Protein AF-A0A285J6U5-F1 (afdb_monomer_lite)

Organism: NCBI:txid1036182

Secondary structure (DSSP, 8-state):
---TTHHHHHHHHHHTT--EEEEES--TTHHHHHHHTT-GGGEEEEEEHHHHS--TT-HHHHHTTSPP-----

Structure (mmCIF, N/CA/C/O backbone):
data_AF-A0A285J6U5-F1
#
_entry.id   AF-A0A285J6U5-F1
#
loop_
_atom_site.group_PDB
_atom_site.id
_atom_site.type_symbol
_atom_site.label_atom_id
_atom_site.label_alt_id
_atom_site.label_comp_id
_atom_site.label_asym_id
_atom_site.label_entity_id
_atom_site.label_seq_id
_atom_site.pdbx_PDB_ins_code
_atom_site.Cartn_x
_atom_site.Cartn_y
_atom_site.Cartn_z
_atom_site.occupancy
_atom_site.B_iso_or_equiv
_atom_site.auth_seq_id
_atom_site.auth_comp_id
_atom_site.auth_asym_id
_atom_site.auth_atom_id
_atom_site.pdbx_PDB_model_num
ATOM 1 N N . MET A 1 1 ? 12.755 -6.589 9.929 1.00 75.62 1 MET A N 1
ATOM 2 C CA . MET A 1 1 ? 12.144 -5.926 11.102 1.00 75.62 1 MET A CA 1
ATOM 3 C C . MET A 1 1 ? 11.252 -4.803 10.605 1.00 75.62 1 MET A C 1
ATOM 5 O O . MET A 1 1 ? 11.600 -4.199 9.598 1.00 75.62 1 MET A O 1
ATOM 9 N N . VAL A 1 2 ? 10.115 -4.568 11.256 1.00 89.75 2 VAL A N 1
ATOM 10 C CA . VAL A 1 2 ? 9.185 -3.471 10.940 1.00 89.75 2 VAL A CA 1
ATOM 11 C C . VAL A 1 2 ? 9.324 -2.404 12.015 1.00 89.75 2 VAL A C 1
ATOM 13 O O . VAL A 1 2 ? 9.594 -2.737 13.168 1.00 89.75 2 VAL A O 1
ATOM 16 N N . PHE A 1 3 ? 9.178 -1.136 11.637 1.00 94.25 3 PHE A N 1
ATOM 17 C CA . PHE A 1 3 ? 9.162 -0.036 12.597 1.00 94.25 3 PHE A CA 1
ATOM 18 C C . PHE A 1 3 ? 7.926 -0.152 13.506 1.00 94.25 3 PHE A C 1
ATOM 20 O O . PHE A 1 3 ? 6.834 -0.371 12.973 1.00 94.25 3 PHE A O 1
ATOM 27 N N . PRO A 1 4 ? 8.059 -0.009 14.838 1.00 94.31 4 PRO A N 1
ATOM 28 C CA . PRO A 1 4 ? 6.941 -0.156 15.778 1.00 94.31 4 PRO A CA 1
ATOM 29 C C . PRO A 1 4 ? 5.718 0.712 15.451 1.00 94.31 4 PRO A C 1
ATOM 31 O O . PRO A 1 4 ? 4.591 0.357 15.776 1.00 94.31 4 PRO A O 1
ATOM 34 N N . GLU A 1 5 ? 5.932 1.840 14.779 1.00 95.94 5 GLU A N 1
ATOM 35 C CA . GLU A 1 5 ? 4.914 2.828 14.435 1.00 95.94 5 GLU A CA 1
ATOM 36 C C . GLU A 1 5 ? 4.159 2.497 13.139 1.00 95.94 5 GLU A C 1
ATOM 38 O O . GLU A 1 5 ? 3.159 3.150 12.833 1.00 95.94 5 GLU A O 1
ATOM 43 N N . ALA A 1 6 ? 4.610 1.502 12.366 1.00 94.75 6 ALA A N 1
ATOM 44 C CA . ALA A 1 6 ? 4.056 1.203 11.047 1.00 94.75 6 ALA A CA 1
ATOM 45 C C . ALA A 1 6 ? 2.598 0.722 11.115 1.00 94.75 6 ALA A C 1
ATOM 47 O O . ALA A 1 6 ? 1.743 1.296 10.441 1.00 94.75 6 ALA A O 1
ATOM 48 N N . GLU A 1 7 ? 2.298 -0.289 11.938 1.00 95.19 7 GLU A N 1
ATOM 49 C CA . GLU A 1 7 ? 0.921 -0.778 12.114 1.00 95.19 7 GLU A CA 1
ATOM 50 C C . GLU A 1 7 ? 0.009 0.296 12.726 1.00 95.19 7 GLU A C 1
ATOM 52 O O . GLU A 1 7 ? -1.007 0.603 12.097 1.00 95.19 7 GLU A O 1
ATOM 57 N N . PRO A 1 8 ? 0.376 0.973 13.837 1.00 96.06 8 PRO A N 1
ATOM 58 C CA . PRO A 1 8 ? -0.495 1.983 14.435 1.00 96.06 8 PRO A CA 1
ATOM 59 C C . PRO A 1 8 ? -0.822 3.138 13.484 1.00 96.06 8 PRO A C 1
ATOM 61 O O . PRO A 1 8 ? -1.939 3.659 13.494 1.00 96.06 8 PRO A O 1
ATOM 64 N N . SER A 1 9 ? 0.135 3.530 12.637 1.00 96.25 9 SER A N 1
ATOM 65 C CA . SER A 1 9 ? -0.067 4.581 11.636 1.00 96.25 9 SER A CA 1
ATOM 66 C C . SER A 1 9 ? -1.019 4.132 10.529 1.00 96.25 9 SER A C 1
ATOM 68 O O . SER A 1 9 ? -1.963 4.851 10.201 1.00 96.25 9 SER A O 1
ATOM 70 N N . LEU A 1 10 ? -0.804 2.936 9.970 1.00 96.25 10 LEU A N 1
ATOM 71 C CA . LEU A 1 10 ? -1.661 2.385 8.919 1.00 96.25 10 LEU A CA 1
ATOM 72 C C . LEU A 1 10 ? -3.089 2.147 9.421 1.00 96.25 10 LEU A C 1
ATOM 74 O O . LEU A 1 10 ? -4.041 2.480 8.712 1.00 96.25 10 LEU A O 1
ATOM 78 N N . ARG A 1 11 ? -3.239 1.655 10.657 1.00 95.94 11 ARG A N 1
ATOM 79 C CA . ARG A 1 11 ? -4.537 1.478 11.312 1.00 95.94 11 ARG A CA 1
ATOM 80 C C . ARG A 1 11 ? -5.266 2.806 11.481 1.00 95.94 11 ARG A C 1
ATOM 82 O O . ARG A 1 11 ? -6.414 2.917 11.068 1.00 95.94 11 ARG A O 1
ATOM 89 N N . ARG A 1 12 ? -4.595 3.840 11.998 1.00 97.44 12 ARG A N 1
ATOM 90 C CA . ARG A 1 12 ? -5.202 5.171 12.181 1.00 97.44 12 ARG A CA 1
ATOM 91 C C . ARG A 1 12 ? -5.648 5.802 10.859 1.00 97.44 12 ARG A C 1
ATOM 93 O O . ARG A 1 12 ? -6.668 6.484 10.812 1.00 97.44 12 ARG A O 1
ATOM 100 N N . LEU A 1 13 ? -4.899 5.575 9.780 1.00 96.81 13 LEU A N 1
ATOM 10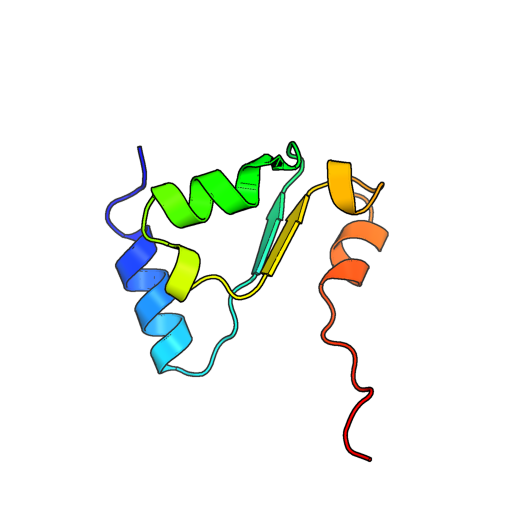1 C CA . LEU A 1 13 ? -5.292 6.009 8.439 1.00 96.81 13 LEU A CA 1
ATOM 102 C C . LEU A 1 13 ? -6.525 5.244 7.940 1.00 96.81 13 LEU A C 1
ATOM 104 O O . LEU A 1 13 ? -7.450 5.864 7.417 1.00 96.81 13 LEU A O 1
ATOM 108 N N . ALA A 1 14 ? -6.573 3.928 8.151 1.00 95.06 14 ALA A N 1
ATOM 109 C CA . ALA A 1 14 ? -7.730 3.110 7.796 1.00 95.06 14 ALA A CA 1
ATOM 110 C C . ALA A 1 14 ? -8.993 3.518 8.580 1.00 95.06 14 ALA A C 1
ATOM 112 O O . ALA A 1 14 ? -10.054 3.680 7.983 1.00 95.06 14 ALA A O 1
ATOM 113 N N . GLU A 1 15 ? -8.874 3.778 9.887 1.00 96.25 15 GLU A N 1
ATOM 114 C CA . GLU A 1 15 ? -9.957 4.304 10.739 1.00 96.25 15 GLU A CA 1
ATOM 115 C C . GLU A 1 15 ? -10.484 5.663 10.248 1.00 96.25 15 GLU A C 1
ATOM 117 O O . GLU A 1 15 ? -11.669 5.960 10.378 1.00 96.25 15 GLU A O 1
ATOM 122 N N . ALA A 1 16 ? -9.620 6.478 9.639 1.00 96.81 16 ALA A N 1
ATOM 123 C CA . ALA A 1 16 ? -9.988 7.745 9.011 1.00 96.81 16 ALA A CA 1
ATOM 124 C C . ALA A 1 16 ? -10.529 7.593 7.570 1.00 96.81 16 ALA A C 1
ATOM 126 O O . ALA A 1 16 ? -10.757 8.597 6.896 1.00 96.81 16 ALA A O 1
ATOM 127 N N . GLY A 1 17 ? -10.737 6.363 7.087 1.00 95.62 17 GLY A N 1
ATOM 128 C CA . GLY A 1 17 ? -11.309 6.068 5.769 1.00 95.62 17 GLY A CA 1
ATOM 129 C C . GLY A 1 17 ? -10.304 6.049 4.612 1.00 95.62 17 GLY A C 1
ATOM 130 O O . GLY A 1 17 ? -10.712 5.997 3.450 1.00 95.62 17 GLY A O 1
ATOM 131 N N . TRP A 1 18 ? -8.997 6.086 4.889 1.00 95.62 18 TRP A N 1
ATOM 132 C CA . TRP A 1 18 ? -7.973 6.024 3.846 1.00 95.62 18 TRP A CA 1
ATOM 133 C C . TRP A 1 18 ? -7.689 4.590 3.402 1.00 95.62 18 TRP A C 1
ATOM 135 O O . TRP A 1 18 ? -7.593 3.663 4.205 1.00 95.62 18 TRP A O 1
ATOM 145 N N . ARG A 1 19 ? -7.460 4.424 2.096 1.00 93.38 19 ARG A N 1
ATOM 146 C CA . ARG A 1 19 ? -6.977 3.173 1.504 1.00 93.38 19 ARG A CA 1
ATOM 147 C C . ARG A 1 1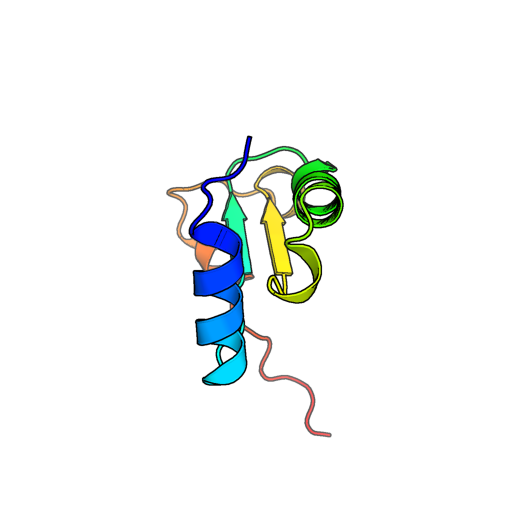9 ? -5.476 3.272 1.263 1.00 93.38 19 ARG A C 1
ATOM 149 O O . ARG A 1 19 ? -5.044 3.987 0.362 1.00 93.38 19 ARG A O 1
ATOM 156 N N . ASN A 1 20 ? -4.684 2.554 2.054 1.00 93.88 20 ASN A N 1
ATOM 157 C CA . ASN A 1 20 ? -3.229 2.541 1.895 1.00 93.88 20 ASN A CA 1
ATOM 158 C C . ASN A 1 20 ? -2.811 1.591 0.767 1.00 93.88 20 ASN A C 1
ATOM 160 O O . ASN A 1 20 ? -3.301 0.465 0.697 1.00 93.88 20 ASN A O 1
ATOM 164 N N . ALA A 1 21 ? -1.868 2.014 -0.073 1.00 93.62 21 ALA A N 1
ATOM 165 C CA . ALA A 1 21 ? -1.255 1.174 -1.098 1.00 93.62 21 ALA A CA 1
ATOM 166 C C . ALA A 1 21 ? 0.273 1.300 -1.053 1.00 93.62 21 ALA A C 1
ATOM 168 O O . ALA A 1 21 ? 0.806 2.380 -0.795 1.00 93.62 21 ALA A O 1
ATOM 169 N N . ILE A 1 22 ? 0.978 0.204 -1.329 1.00 93.25 22 ILE A N 1
ATOM 170 C CA . ILE A 1 22 ? 2.440 0.171 -1.412 1.00 93.25 22 ILE A CA 1
ATOM 171 C C . ILE A 1 22 ? 2.846 0.155 -2.881 1.00 93.25 22 ILE A C 1
ATOM 173 O O . ILE A 1 22 ? 2.431 -0.720 -3.631 1.00 93.25 22 ILE A O 1
ATOM 177 N N . LEU A 1 23 ? 3.694 1.100 -3.283 1.00 92.69 23 LEU A N 1
ATOM 178 C CA . LEU A 1 23 ? 4.328 1.129 -4.600 1.00 92.69 23 LEU A CA 1
ATOM 179 C C . LEU A 1 23 ? 5.840 1.002 -4.410 1.00 92.69 23 LEU A C 1
ATOM 181 O O . LEU A 1 23 ? 6.493 1.945 -3.948 1.00 92.69 23 LEU A O 1
ATOM 185 N N . SER A 1 24 ? 6.422 -0.140 -4.773 1.00 92.12 24 SER A N 1
ATOM 186 C CA . SER A 1 24 ? 7.844 -0.416 -4.540 1.00 92.12 24 SER A CA 1
ATOM 187 C C . SER A 1 24 ? 8.550 -0.985 -5.767 1.00 92.12 24 SER A C 1
ATOM 189 O O . SER A 1 24 ? 8.003 -1.822 -6.478 1.00 92.12 24 SER A O 1
ATOM 191 N N . ASN A 1 25 ? 9.797 -0.566 -5.997 1.00 90.88 25 ASN A N 1
ATOM 192 C CA . ASN A 1 25 ? 10.668 -1.282 -6.926 1.00 90.88 25 ASN A CA 1
ATOM 193 C C . ASN A 1 25 ? 11.097 -2.558 -6.192 1.00 90.88 25 ASN A C 1
ATOM 195 O O . ASN A 1 25 ? 11.961 -2.510 -5.315 1.00 90.88 25 ASN A O 1
ATOM 199 N N . HIS A 1 26 ? 10.402 -3.665 -6.443 1.00 89.50 26 HIS A N 1
ATOM 200 C CA . HIS A 1 26 ? 10.578 -4.905 -5.695 1.00 89.50 26 HIS A CA 1
ATOM 201 C C . HIS A 1 26 ? 10.142 -6.127 -6.501 1.00 89.50 26 HIS A C 1
ATOM 203 O O . HIS A 1 26 ? 9.527 -6.007 -7.563 1.00 89.50 26 HIS A O 1
ATOM 209 N N . VAL A 1 27 ? 10.463 -7.299 -5.962 1.00 88.38 27 VAL A N 1
ATOM 210 C CA . VAL A 1 27 ? 10.059 -8.606 -6.487 1.00 88.38 27 VAL A CA 1
ATOM 211 C C . VAL A 1 27 ? 8.590 -8.927 -6.142 1.00 88.38 27 VAL A C 1
ATOM 213 O O . VAL A 1 27 ? 8.029 -8.290 -5.241 1.00 88.38 27 VAL A O 1
ATOM 216 N N . PRO A 1 28 ? 7.934 -9.875 -6.841 1.00 85.94 28 PRO A N 1
ATOM 217 C CA . PRO A 1 28 ? 6.517 -10.210 -6.633 1.00 85.94 28 PRO A CA 1
ATOM 218 C C . PRO A 1 28 ? 6.155 -10.660 -5.208 1.00 85.94 28 PRO A C 1
ATOM 220 O O . PRO A 1 28 ? 5.010 -10.529 -4.787 1.00 85.94 28 PRO A O 1
ATOM 223 N N . GLU A 1 29 ? 7.120 -11.156 -4.439 1.00 90.94 29 GLU A N 1
ATOM 224 C CA . GLU A 1 29 ? 6.937 -11.690 -3.089 1.00 90.94 29 GLU A CA 1
ATOM 225 C C . GLU A 1 29 ? 6.645 -10.615 -2.030 1.00 90.94 29 GLU A C 1
ATOM 227 O O . GLU A 1 29 ? 6.323 -10.966 -0.893 1.00 90.94 29 GLU A O 1
ATOM 232 N N . LEU A 1 30 ? 6.722 -9.321 -2.378 1.00 90.88 30 LEU A N 1
ATOM 233 C CA . LEU A 1 30 ? 6.478 -8.223 -1.434 1.00 90.88 30 LEU A CA 1
ATOM 234 C C . LEU A 1 30 ? 5.120 -8.339 -0.740 1.00 90.88 30 LEU A C 1
ATOM 236 O O . LEU A 1 30 ? 5.023 -8.073 0.452 1.00 90.88 30 LEU A O 1
ATOM 240 N N . ASP A 1 31 ? 4.089 -8.749 -1.472 1.00 89.94 31 ASP A N 1
ATOM 241 C CA . ASP A 1 31 ? 2.741 -8.898 -0.926 1.00 89.94 31 ASP A CA 1
ATOM 242 C C . ASP A 1 31 ? 2.718 -9.906 0.237 1.00 89.94 31 ASP A C 1
ATOM 244 O O . ASP A 1 31 ? 2.294 -9.593 1.349 1.00 89.94 31 ASP A O 1
ATOM 248 N N . ARG A 1 32 ? 3.345 -11.073 0.037 1.00 92.50 32 ARG A N 1
ATOM 249 C CA . ARG A 1 32 ? 3.483 -12.105 1.077 1.00 92.50 32 ARG A CA 1
ATOM 250 C C . ARG A 1 32 ? 4.304 -11.622 2.267 1.00 92.50 32 ARG A C 1
ATOM 252 O O . ARG A 1 32 ? 3.997 -11.984 3.401 1.00 92.50 32 ARG A O 1
ATOM 259 N N . LEU A 1 33 ? 5.339 -10.818 2.022 1.00 92.94 33 LEU A N 1
ATOM 260 C CA . LEU A 1 33 ? 6.140 -10.224 3.089 1.00 92.94 33 LEU A CA 1
ATOM 261 C C . LEU A 1 33 ? 5.290 -9.276 3.945 1.00 92.94 33 LEU A C 1
ATOM 263 O O . LEU A 1 33 ? 5.330 -9.364 5.166 1.00 92.94 33 LEU A O 1
ATOM 267 N N . VAL A 1 34 ? 4.494 -8.406 3.321 1.00 93.31 34 VAL A N 1
ATOM 268 C CA . VAL A 1 34 ? 3.601 -7.463 4.017 1.00 93.31 34 VAL A CA 1
ATOM 269 C C . VAL A 1 34 ? 2.575 -8.213 4.870 1.00 93.31 34 VAL A C 1
ATOM 271 O O . VAL A 1 34 ? 2.383 -7.867 6.039 1.00 93.31 34 VAL A O 1
ATOM 274 N N . THR A 1 35 ? 1.976 -9.283 4.339 1.00 92.00 35 THR A N 1
ATOM 275 C CA . THR A 1 35 ? 1.073 -10.154 5.105 1.00 92.00 35 THR A CA 1
ATOM 276 C C . THR A 1 35 ? 1.790 -10.841 6.267 1.00 92.00 35 THR A C 1
ATOM 278 O O . THR A 1 35 ? 1.305 -10.793 7.394 1.00 92.00 35 THR A O 1
ATOM 281 N N . GLY A 1 36 ? 2.966 -11.434 6.030 1.00 93.19 36 GLY A N 1
ATOM 282 C CA . GLY A 1 36 ? 3.750 -12.126 7.060 1.00 93.19 36 GLY A CA 1
ATOM 283 C C . GLY A 1 36 ? 4.257 -11.210 8.180 1.00 93.19 36 GLY A C 1
ATOM 284 O O . GLY A 1 36 ? 4.587 -11.682 9.264 1.00 93.19 36 GLY A O 1
ATOM 285 N N . LEU A 1 37 ? 4.285 -9.901 7.933 1.00 92.62 37 LEU A N 1
ATOM 286 C CA . LEU A 1 37 ? 4.624 -8.867 8.907 1.00 92.62 37 LEU A CA 1
ATOM 287 C C . LEU A 1 37 ? 3.409 -8.328 9.683 1.00 92.62 37 LEU A C 1
ATOM 289 O O . LEU A 1 37 ? 3.574 -7.420 10.493 1.00 92.62 37 LEU A O 1
ATOM 293 N N . GLY A 1 38 ? 2.205 -8.858 9.440 1.00 91.44 38 GLY A N 1
ATOM 294 C CA . GLY A 1 38 ? 0.974 -8.43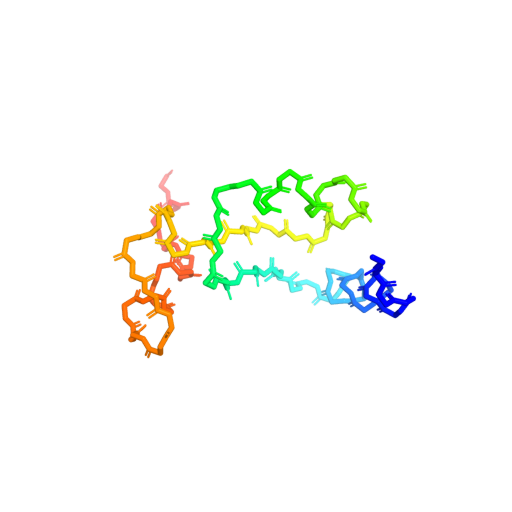1 10.113 1.00 91.44 38 GLY A CA 1
ATOM 295 C C . GLY A 1 38 ? 0.395 -7.111 9.599 1.00 91.44 38 GLY A C 1
ATOM 296 O O . GLY A 1 38 ? -0.472 -6.537 10.242 1.00 91.44 38 GLY A O 1
ATOM 297 N N . LEU A 1 39 ? 0.857 -6.612 8.446 1.00 94.44 39 LEU A N 1
ATOM 298 C CA . LEU A 1 39 ? 0.399 -5.336 7.875 1.00 94.44 39 LEU A CA 1
ATOM 299 C C . LEU A 1 39 ? -0.682 -5.507 6.797 1.00 94.44 39 LEU A C 1
ATOM 301 O O . LEU A 1 39 ? -1.241 -4.517 6.327 1.00 94.44 39 LEU A O 1
ATOM 305 N N . GLY A 1 40 ? -0.965 -6.750 6.393 1.00 91.94 40 GLY A N 1
ATOM 306 C CA . GLY A 1 40 ? -1.853 -7.063 5.270 1.00 91.94 40 GLY A CA 1
ATOM 307 C C . GLY A 1 40 ? -3.263 -6.484 5.412 1.00 91.94 40 GLY A C 1
ATOM 308 O O . GLY A 1 40 ? -3.805 -5.979 4.438 1.00 91.94 40 GLY A O 1
ATOM 309 N N . GLU A 1 41 ? -3.831 -6.465 6.620 1.00 91.50 41 GLU A N 1
ATOM 310 C CA . GLU A 1 41 ? -5.189 -5.942 6.849 1.00 91.50 41 GLU A CA 1
ATOM 311 C C . GLU A 1 41 ? -5.305 -4.423 6.652 1.00 91.50 41 GLU A C 1
ATOM 313 O O . GLU A 1 41 ? -6.395 -3.904 6.418 1.00 91.50 41 GLU A O 1
ATOM 318 N N . HIS A 1 42 ? -4.188 -3.693 6.713 1.00 93.81 42 HIS A N 1
ATOM 319 C CA . HIS A 1 42 ? -4.178 -2.236 6.578 1.00 93.81 42 HIS A CA 1
ATOM 320 C C . HIS A 1 42 ? -3.639 -1.751 5.226 1.00 93.81 42 HIS A C 1
ATOM 322 O O . HIS A 1 42 ? -3.697 -0.549 4.937 1.00 93.81 42 HIS A O 1
ATOM 328 N N . VAL A 1 43 ? -3.142 -2.662 4.383 1.00 94.56 43 VAL A N 1
ATOM 329 C CA . VAL A 1 43 ? -2.608 -2.382 3.044 1.00 94.56 43 VAL A CA 1
ATOM 330 C C . VAL A 1 43 ? -3.552 -2.967 1.996 1.00 94.56 43 VAL A C 1
ATOM 332 O O . VAL A 1 43 ? -3.648 -4.172 1.821 1.00 94.56 43 VAL A O 1
ATOM 335 N N . HIS A 1 44 ? -4.239 -2.097 1.260 1.00 93.00 44 HIS A N 1
ATOM 336 C CA . HIS A 1 44 ? -5.278 -2.494 0.306 1.00 93.00 44 HIS A CA 1
ATOM 337 C C . HIS A 1 44 ? -4.728 -2.998 -1.028 1.00 93.00 44 HIS A C 1
ATOM 339 O O . HIS A 1 44 ? -5.443 -3.666 -1.771 1.00 93.00 44 HIS A O 1
ATOM 345 N N . ALA A 1 45 ? -3.508 -2.599 -1.384 1.00 91.75 45 ALA A N 1
ATOM 346 C CA . ALA A 1 45 ? -2.875 -3.003 -2.629 1.00 91.75 45 ALA A CA 1
ATOM 347 C C . ALA A 1 45 ? -1.353 -2.891 -2.532 1.00 91.75 45 ALA A C 1
ATOM 349 O O . ALA A 1 45 ? -0.823 -1.932 -1.962 1.00 91.75 45 ALA A O 1
ATOM 350 N N . VAL A 1 46 ? -0.656 -3.841 -3.153 1.00 92.81 46 VAL A N 1
ATOM 351 C CA . VAL A 1 46 ? 0.799 -3.839 -3.301 1.00 92.81 46 VAL A CA 1
ATOM 352 C C . VAL A 1 46 ? 1.136 -3.902 -4.786 1.00 92.81 46 VAL A C 1
ATOM 354 O O . VAL A 1 46 ? 0.798 -4.855 -5.481 1.00 92.81 46 VAL A O 1
ATOM 357 N N . PHE A 1 47 ? 1.822 -2.875 -5.273 1.00 92.06 47 PHE A N 1
ATOM 358 C CA . PHE A 1 47 ? 2.308 -2.768 -6.640 1.00 92.06 47 PHE A CA 1
ATOM 359 C C . PHE A 1 47 ? 3.826 -2.848 -6.634 1.00 92.06 47 PHE A C 1
ATOM 361 O O . PHE A 1 47 ? 4.512 -2.054 -5.977 1.00 92.06 47 PHE A O 1
ATOM 368 N N . THR A 1 48 ? 4.354 -3.800 -7.394 1.00 92.38 48 THR A N 1
ATOM 369 C CA . THR A 1 48 ? 5.794 -3.980 -7.543 1.00 92.38 48 THR A CA 1
ATOM 370 C C . THR A 1 48 ? 6.216 -3.728 -8.979 1.00 92.38 48 THR A C 1
ATOM 372 O O . THR A 1 48 ? 5.447 -3.972 -9.912 1.00 92.38 48 THR A O 1
ATOM 375 N N . SER A 1 49 ? 7.439 -3.241 -9.184 1.00 88.69 49 SER A N 1
ATOM 376 C CA . SER A 1 49 ? 7.977 -3.060 -10.538 1.00 88.69 49 SER A CA 1
ATOM 377 C C . SER A 1 49 ? 7.998 -4.367 -11.336 1.00 88.69 49 SER A C 1
ATO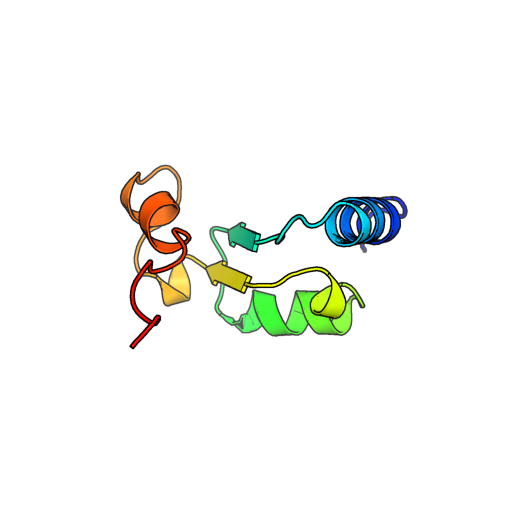M 379 O O . SER A 1 49 ? 7.747 -4.343 -12.538 1.00 88.69 49 SER A O 1
ATOM 381 N N . ALA A 1 50 ? 8.205 -5.509 -10.669 1.00 85.44 50 ALA A N 1
ATOM 382 C CA . ALA A 1 50 ? 8.154 -6.830 -11.291 1.00 85.44 50 ALA A CA 1
ATOM 383 C C . ALA A 1 50 ? 6.752 -7.218 -11.797 1.00 85.44 50 ALA A C 1
ATOM 385 O O . ALA A 1 50 ? 6.642 -7.918 -12.799 1.00 85.44 50 ALA A O 1
ATOM 386 N N . VAL A 1 51 ? 5.685 -6.762 -11.132 1.00 84.50 51 VAL A N 1
ATOM 387 C CA . VAL A 1 51 ? 4.294 -7.045 -11.531 1.00 84.50 51 VAL A CA 1
ATOM 388 C C . VAL A 1 51 ? 3.789 -6.034 -12.564 1.00 84.50 51 VAL A C 1
ATOM 390 O O . VAL A 1 51 ? 3.070 -6.391 -13.490 1.00 84.50 51 VAL A O 1
ATOM 393 N N . VAL A 1 52 ? 4.171 -4.764 -12.419 1.00 86.56 52 VAL A N 1
ATOM 394 C CA . VAL A 1 52 ? 3.648 -3.649 -13.228 1.00 86.56 52 VAL A CA 1
ATOM 395 C C . VAL A 1 52 ? 4.482 -3.398 -14.495 1.00 86.56 52 VAL A C 1
ATOM 397 O O . VAL A 1 52 ? 4.008 -2.751 -15.428 1.00 86.56 52 VAL A O 1
ATOM 400 N N . GLY A 1 53 ? 5.724 -3.891 -14.546 1.00 87.38 53 GLY A N 1
ATOM 401 C CA . GLY A 1 53 ? 6.642 -3.733 -15.682 1.00 87.38 53 GLY A CA 1
ATOM 402 C C . GLY A 1 53 ? 7.283 -2.345 -15.801 1.00 87.38 53 GLY A C 1
ATOM 403 O O . GLY A 1 53 ? 8.028 -2.083 -16.742 1.00 87.38 53 GLY A O 1
ATOM 404 N N . TRP A 1 54 ? 7.012 -1.454 -14.845 1.00 86.69 54 TRP A N 1
ATOM 405 C CA . TRP A 1 54 ? 7.591 -0.115 -14.754 1.00 86.69 54 TRP A CA 1
ATOM 406 C C . TRP A 1 54 ? 8.191 0.080 -13.365 1.00 86.69 54 TRP A C 1
ATOM 408 O O . TRP A 1 54 ? 7.625 -0.378 -12.378 1.00 86.69 54 TRP A O 1
ATOM 418 N N . GLU A 1 55 ? 9.308 0.792 -13.269 1.00 85.94 55 GLU A N 1
ATOM 419 C CA . GLU A 1 55 ? 9.953 1.116 -11.996 1.00 85.94 55 GLU A CA 1
ATOM 420 C C . GLU A 1 55 ? 9.912 2.620 -11.714 1.00 85.94 55 GLU A C 1
ATOM 422 O O . GLU A 1 55 ? 9.925 3.439 -12.632 1.00 85.94 55 GLU A O 1
ATOM 427 N N . LYS A 1 56 ? 9.890 3.017 -10.439 1.00 85.94 56 LYS A N 1
ATOM 428 C CA . LYS A 1 56 ? 10.130 4.415 -10.047 1.00 85.94 56 LYS A CA 1
ATOM 429 C C . LYS A 1 56 ? 11.525 4.835 -10.524 1.00 85.94 56 LYS A C 1
ATOM 431 O O . LYS A 1 56 ? 12.451 4.045 -10.345 1.00 85.94 56 LYS A O 1
ATOM 436 N N . PRO A 1 57 ? 11.695 6.060 -11.057 1.00 89.69 57 PRO A N 1
ATOM 437 C CA . PRO A 1 57 ? 10.762 7.194 -11.002 1.00 89.69 57 PRO A CA 1
ATOM 438 C C . PRO A 1 57 ? 9.790 7.312 -12.196 1.00 89.69 57 PRO A C 1
ATOM 440 O O . PRO A 1 57 ? 9.228 8.382 -12.418 1.00 89.69 57 PRO A O 1
ATOM 443 N N . ASN A 1 58 ? 9.564 6.253 -12.979 1.00 85.25 58 ASN A N 1
ATOM 444 C CA . ASN A 1 58 ? 8.674 6.312 -14.138 1.00 85.25 58 ASN A CA 1
ATOM 445 C C . ASN A 1 58 ? 7.233 6.684 -13.739 1.00 85.25 58 ASN A C 1
ATOM 447 O O . ASN A 1 58 ? 6.594 5.999 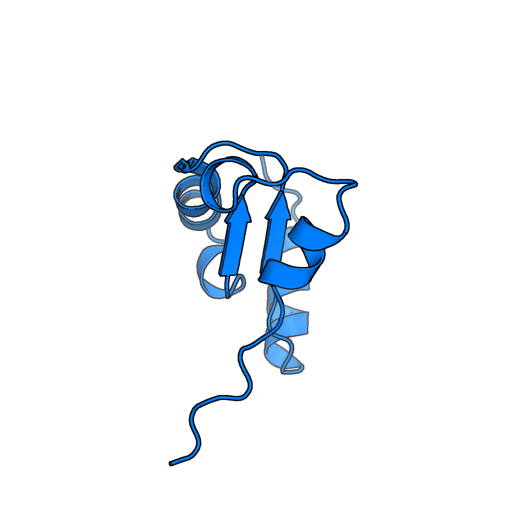-12.940 1.00 85.25 58 ASN A O 1
ATOM 451 N N . VAL A 1 59 ? 6.690 7.738 -14.356 1.00 86.44 59 VAL A N 1
ATOM 452 C CA . VAL A 1 59 ? 5.327 8.242 -14.108 1.00 86.44 59 VAL A CA 1
ATOM 453 C C . VAL A 1 59 ? 4.239 7.185 -14.330 1.00 86.44 59 VAL A C 1
ATOM 455 O O . VAL A 1 59 ? 3.218 7.199 -13.644 1.00 86.44 59 VAL A O 1
ATOM 458 N N . LYS A 1 60 ? 4.469 6.223 -15.236 1.00 84.88 60 LYS A N 1
ATOM 459 C CA . LYS A 1 60 ? 3.536 5.116 -15.500 1.00 84.88 60 LYS A CA 1
ATOM 460 C C . LYS A 1 60 ? 3.359 4.206 -14.290 1.00 84.88 60 LYS A C 1
ATOM 462 O O . LYS A 1 60 ? 2.276 3.660 -14.101 1.00 84.88 60 LYS A O 1
ATOM 467 N N . PHE A 1 61 ? 4.385 4.086 -13.447 1.00 84.69 61 PHE A N 1
ATOM 468 C CA . PHE A 1 61 ? 4.299 3.291 -12.230 1.00 84.69 61 PHE A CA 1
ATOM 469 C C . PHE A 1 61 ? 3.315 3.902 -11.224 1.00 84.69 61 PHE A C 1
ATOM 471 O O . PHE A 1 61 ? 2.502 3.187 -10.652 1.00 84.69 61 PHE A O 1
ATOM 478 N N . PHE A 1 62 ? 3.296 5.229 -11.079 1.00 84.06 62 PHE A N 1
ATOM 479 C CA . PHE A 1 62 ? 2.302 5.916 -10.243 1.00 84.06 62 PHE A CA 1
ATOM 480 C C . PHE A 1 62 ? 0.887 5.866 -10.841 1.00 84.06 62 PHE A C 1
ATOM 482 O O . PHE A 1 62 ? -0.100 5.908 -10.114 1.00 84.06 62 PHE A O 1
ATOM 489 N N . GLY A 1 63 ? 0.770 5.755 -12.167 1.00 84.25 63 GLY A N 1
ATOM 490 C CA . GLY A 1 63 ? -0.518 5.605 -12.845 1.00 84.25 63 GLY A CA 1
ATOM 491 C C . GLY A 1 63 ? -1.239 4.292 -12.519 1.00 84.25 63 GLY A C 1
ATOM 492 O O . GLY A 1 63 ? -2.468 4.286 -12.481 1.00 84.25 63 GLY A O 1
ATOM 493 N N . CYS A 1 64 ? -0.504 3.206 -12.243 1.00 81.50 64 CYS A N 1
ATOM 494 C CA . CYS A 1 64 ? -1.105 1.887 -12.002 1.00 81.50 64 CYS A CA 1
ATOM 495 C C . CYS A 1 64 ? -1.907 1.801 -10.695 1.00 81.50 64 CYS A C 1
ATOM 497 O O . CYS A 1 64 ? -2.804 0.973 -10.586 1.00 81.50 64 CYS A O 1
ATOM 499 N N . SER A 1 65 ? -1.624 2.672 -9.721 1.00 79.19 65 SER A N 1
ATOM 500 C CA . SER A 1 65 ? -2.296 2.664 -8.420 1.00 79.19 65 SER A CA 1
ATOM 501 C C . SER A 1 65 ? -3.568 3.509 -8.383 1.00 79.19 65 SER A C 1
ATOM 503 O O . SER A 1 65 ? -4.140 3.706 -7.310 1.00 79.19 65 SER A O 1
ATOM 505 N N . ARG A 1 66 ? -4.003 4.071 -9.519 1.00 75.25 66 ARG A N 1
ATOM 506 C CA . ARG A 1 66 ? -5.263 4.817 -9.575 1.00 75.25 66 ARG A CA 1
ATOM 507 C C . ARG A 1 66 ? -6.424 3.828 -9.424 1.00 75.25 66 ARG A C 1
ATOM 509 O O . ARG A 1 66 ? -6.484 2.877 -10.200 1.00 75.25 66 ARG A O 1
ATOM 516 N N . PRO A 1 67 ? -7.350 4.037 -8.472 1.00 61.66 67 PRO A N 1
ATOM 517 C CA . PRO A 1 67 ? -8.558 3.227 -8.411 1.00 61.66 67 PRO A CA 1
ATOM 518 C C . PRO A 1 67 ? -9.321 3.392 -9.730 1.00 61.66 67 PRO A C 1
ATOM 520 O O . PRO A 1 67 ? -9.595 4.520 -10.150 1.00 61.66 67 PRO A O 1
ATOM 523 N N . ASP A 1 68 ? -9.607 2.279 -10.406 1.00 56.69 68 ASP A N 1
ATOM 524 C CA . ASP A 1 68 ? -10.440 2.290 -11.604 1.00 56.69 68 ASP A CA 1
ATOM 525 C C . ASP A 1 68 ? -11.839 2.785 -11.213 1.00 56.69 68 ASP A C 1
ATOM 527 O O . ASP A 1 68 ? -12.482 2.230 -10.323 1.00 56.69 68 ASP A O 1
ATOM 531 N N . ASN A 1 69 ? -12.309 3.854 -11.853 1.00 40.81 69 ASN A N 1
ATOM 532 C CA . ASN A 1 69 ? -13.631 4.433 -11.604 1.00 40.81 69 ASN A CA 1
ATOM 533 C C . ASN A 1 69 ? -14.724 3.704 -12.414 1.00 40.81 69 ASN A C 1
ATOM 535 O O . ASN A 1 69 ? -15.708 4.310 -12.835 1.00 40.81 69 ASN A O 1
ATOM 539 N N . ARG A 1 70 ? -14.525 2.412 -12.704 1.00 41.09 70 ARG A N 1
ATOM 540 C CA . ARG A 1 70 ? -15.425 1.573 -13.505 1.00 41.09 70 ARG A CA 1
ATOM 541 C C . ARG A 1 70 ? -15.928 0.374 -12.703 1.00 41.09 70 ARG A C 1
ATOM 543 O O . ARG A 1 70 ? -15.470 -0.747 -12.888 1.00 41.09 70 ARG A O 1
ATOM 550 N N . SER A 1 71 ? -16.903 0.616 -11.831 1.00 37.69 71 SER A N 1
ATOM 551 C CA . SER A 1 71 ? -18.051 -0.280 -11.591 1.00 37.69 71 SER A CA 1
ATOM 552 C C . SER A 1 71 ? -18.981 0.349 -10.560 1.00 37.69 71 SER A C 1
ATOM 554 O O . SER A 1 71 ? -18.954 0.030 -9.376 1.00 37.69 71 SER A O 1
ATOM 556 N N . VAL A 1 72 ? -19.808 1.271 -11.046 1.00 37.72 72 VAL A N 1
ATOM 557 C CA . VAL A 1 72 ? -21.191 1.393 -10.585 1.00 37.72 72 VAL A CA 1
ATOM 558 C C . VAL A 1 72 ? -22.016 1.194 -11.851 1.00 37.72 72 VAL A C 1
ATOM 560 O O . VAL A 1 72 ? -22.154 2.110 -12.661 1.00 37.72 72 VAL A O 1
ATOM 563 N N . ALA A 1 73 ? -22.412 -0.050 -12.084 1.00 32.69 73 ALA A N 1
ATOM 564 C CA . ALA A 1 73 ? -23.416 -0.456 -13.055 1.00 32.69 73 ALA A CA 1
ATOM 565 C C . ALA A 1 73 ? -24.195 -1.610 -12.425 1.00 32.69 73 ALA A C 1
ATOM 567 O O . ALA A 1 73 ? -23.526 -2.490 -11.835 1.00 32.69 73 ALA A O 1
#

Foldseek 3Di:
DDDPCLQVVLVVCVVVVDAAEAQEQDDPCVQVVCVVVVNNVSHPYYHYCNVQVDHPPDPVSVVVPDPPPPDPD

pLDDT: mean 86.22, std 14.85, range [32.69, 97.44]

Radius of gyration: 13.43 Å; chains: 1; bounding box: 36×20×32 Å

InterPro domains:
  IPR023214 HAD superfamily [G3DSA:3.40.50.1000] (2-62)
  IPR036412 HAD-like superfamily [SSF56784] (2-62)

Sequence (73 aa):
MVFPEAEPSLRRLAEAGWRNAILSNHVPELDRLVTGLGLGEHVHAVF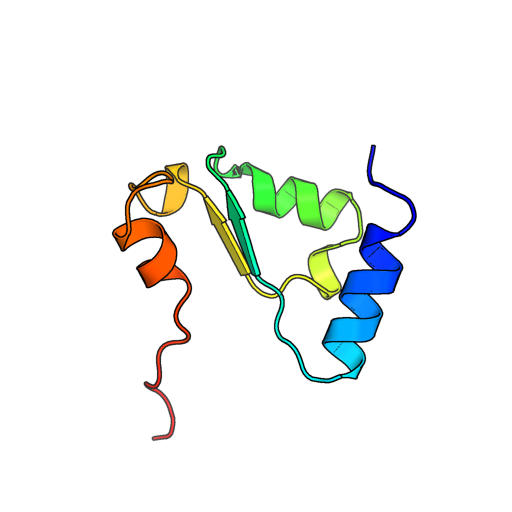TSAVVGWEKPNVKFFGCSRPDNRSVA